Protein AF-X1HN90-F1 (afdb_monomer)

Mean predicted aligned error: 7.13 Å

Nearest PDB structures (foldseek):
  2c0s-assembly1_A  TM=8.284E-01  e=1.578E+00  Bacillus anthracis str. Ames
  6gfo-assembly1_F  TM=8.173E-01  e=2.853E+00  Thermosynechococcus vestitus BP-1
  6ghl-assembly1_F  TM=7.398E-01  e=2.501E+00  Thermosynechococcus vestitus BP-1
  8d06-assembly4_K  TM=5.968E-01  e=1.578E+00  synthetic construct
  5nfd-assembly2_B  TM=7.610E-01  e=8.172E+00  Homo sapiens

pLDDT: mean 85.75, std 7.76, range [55.12, 93.69]

Solvent-accessible surface area (backbone atoms only — not comparable to full-atom values): 4694 Å² total; per-residue (Å²): 110,77,68,56,55,53,52,48,53,53,35,48,54,52,24,53,50,34,26,73,75,59,34,74,88,29,70,69,15,49,69,32,43,55,58,33,51,51,52,49,52,58,47,47,74,76,40,65,90,72,51,68,51,66,36,67,40,30,33,24,46,90,89,38,79,79,43,80,49,90,51,72,92,80,22,62,30,33,59,56,53,76,108

Structure (mmCIF, N/CA/C/O backbone):
data_AF-X1HN90-F1
#
_entry.id   AF-X1HN90-F1
#
loop_
_atom_site.group_PDB
_atom_site.id
_atom_site.type_symbol
_atom_site.label_atom_id
_atom_site.label_alt_id
_atom_site.label_comp_id
_atom_site.label_asym_id
_atom_site.label_entity_id
_atom_site.label_seq_id
_atom_site.pdbx_PDB_ins_code
_atom_site.Cartn_x
_atom_site.Cartn_y
_atom_site.Cartn_z
_atom_site.occupancy
_atom_site.B_iso_or_equiv
_atom_site.auth_seq_id
_atom_site.auth_comp_id
_atom_site.auth_asym_id
_atom_site.auth_atom_id
_atom_site.pdbx_PDB_model_num
ATOM 1 N N . MET A 1 1 ? 4.150 -3.369 18.358 1.00 55.12 1 MET A N 1
ATOM 2 C CA . MET A 1 1 ? 3.554 -2.094 17.906 1.00 55.12 1 MET A CA 1
ATOM 3 C C . MET A 1 1 ? 4.602 -1.067 17.497 1.00 55.12 1 MET A C 1
ATOM 5 O O . MET A 1 1 ? 4.777 -0.903 16.300 1.00 55.12 1 MET A O 1
ATOM 9 N N . GLU A 1 2 ? 5.346 -0.420 18.408 1.00 58.44 2 GLU A N 1
ATOM 10 C CA . GLU A 1 2 ? 6.308 0.641 18.016 1.00 58.44 2 GLU A CA 1
ATOM 11 C C . GLU A 1 2 ? 7.444 0.121 17.106 1.00 58.44 2 GLU A C 1
ATOM 13 O O . GLU A 1 2 ? 7.806 0.755 16.116 1.00 58.44 2 GLU A O 1
ATOM 18 N N . ASN A 1 3 ? 7.927 -1.100 17.360 1.00 75.81 3 ASN A N 1
ATOM 19 C CA . ASN A 1 3 ? 8.952 -1.743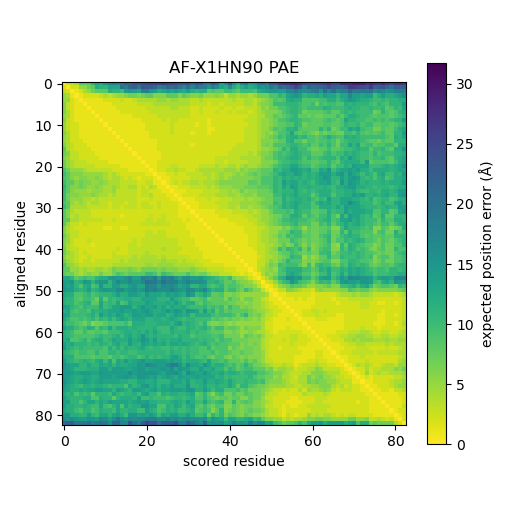 16.529 1.00 75.81 3 ASN A CA 1
ATOM 20 C C . ASN A 1 3 ? 8.459 -2.138 15.125 1.00 75.81 3 ASN A C 1
ATOM 22 O O . ASN A 1 3 ? 9.235 -2.075 14.173 1.00 75.81 3 ASN A O 1
ATOM 26 N 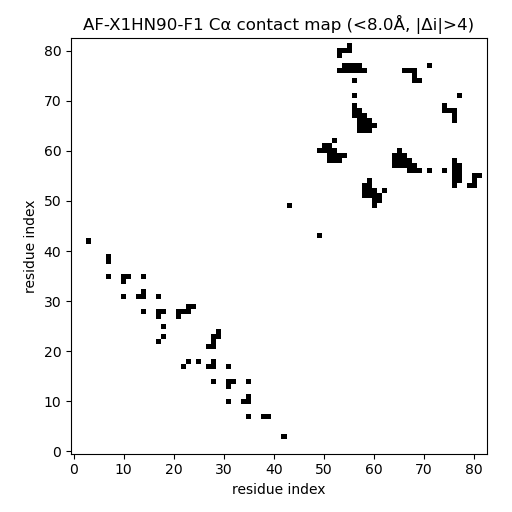N . ASP A 1 4 ? 7.184 -2.506 14.977 1.00 81.19 4 ASP A N 1
ATOM 27 C CA . ASP A 1 4 ? 6.637 -2.983 13.700 1.00 81.19 4 ASP A CA 1
ATOM 28 C C . ASP A 1 4 ? 6.451 -1.822 12.719 1.00 81.19 4 ASP A C 1
ATOM 30 O O . ASP A 1 4 ? 6.824 -1.920 11.549 1.00 81.19 4 ASP A O 1
ATOM 34 N N . LEU A 1 5 ? 5.963 -0.682 13.224 1.00 83.81 5 LEU A N 1
ATOM 35 C CA . LEU A 1 5 ? 5.833 0.551 12.451 1.00 83.81 5 LEU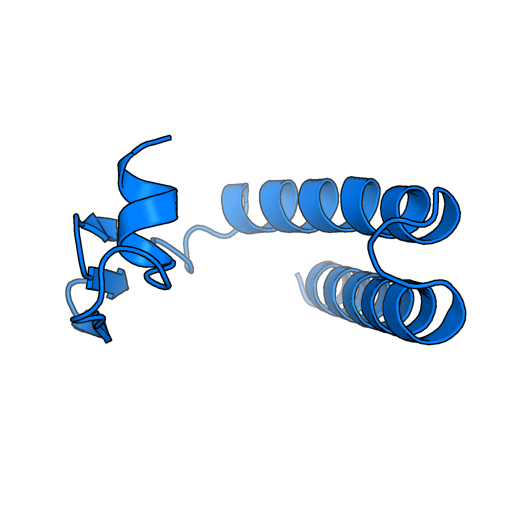 A CA 1
ATOM 36 C C . LEU A 1 5 ? 7.199 1.031 11.941 1.00 83.81 5 LEU A C 1
ATOM 38 O O . LEU A 1 5 ? 7.362 1.303 10.750 1.00 83.81 5 LEU A O 1
ATOM 42 N N . ILE A 1 6 ? 8.206 1.082 12.821 1.00 87.94 6 ILE A N 1
ATOM 43 C CA . ILE A 1 6 ? 9.574 1.481 12.457 1.00 87.94 6 ILE A CA 1
ATOM 44 C C . ILE A 1 6 ? 10.145 0.552 11.379 1.00 87.94 6 ILE A C 1
ATOM 46 O O . ILE A 1 6 ? 10.799 1.011 10.437 1.00 87.94 6 ILE A O 1
ATOM 50 N N . ASP A 1 7 ? 9.895 -0.751 11.480 1.00 88.81 7 ASP A N 1
ATOM 51 C CA . ASP A 1 7 ? 10.368 -1.724 10.501 1.00 88.81 7 ASP A CA 1
ATOM 52 C C . ASP A 1 7 ? 9.688 -1.587 9.134 1.00 88.81 7 ASP A C 1
ATOM 54 O O . ASP A 1 7 ? 10.354 -1.739 8.101 1.00 88.81 7 ASP A O 1
ATOM 58 N N . ILE A 1 8 ? 8.399 -1.245 9.100 1.00 89.12 8 ILE A N 1
ATOM 59 C CA . ILE A 1 8 ? 7.673 -0.941 7.859 1.00 89.12 8 ILE A CA 1
ATOM 60 C C . ILE A 1 8 ? 8.224 0.325 7.222 1.00 89.12 8 ILE A C 1
ATOM 62 O O . ILE A 1 8 ? 8.535 0.311 6.032 1.00 89.12 8 ILE A O 1
ATOM 66 N N . VAL A 1 9 ? 8.436 1.386 8.005 1.00 89.56 9 VAL A N 1
ATOM 67 C CA . VAL A 1 9 ? 9.014 2.646 7.517 1.00 89.56 9 VAL A CA 1
ATOM 68 C C . VAL A 1 9 ? 10.422 2.416 6.963 1.00 89.56 9 VAL A C 1
ATOM 70 O O . VAL A 1 9 ? 10.738 2.863 5.859 1.00 89.56 9 VAL A O 1
ATOM 73 N N . LYS A 1 10 ? 11.270 1.640 7.649 1.00 91.69 10 LYS A N 1
ATOM 74 C CA . LYS A 1 10 ? 12.593 1.257 7.122 1.00 91.69 10 LYS A CA 1
ATOM 75 C C . LYS A 1 10 ? 12.480 0.483 5.808 1.00 91.69 10 LYS A C 1
ATOM 77 O O . LYS A 1 10 ? 13.282 0.700 4.896 1.00 91.69 10 LYS A O 1
ATOM 82 N N . SER A 1 11 ? 11.512 -0.425 5.700 1.00 92.19 11 SER A N 1
ATOM 83 C CA . SER A 1 11 ? 11.270 -1.199 4.480 1.00 92.19 11 SER A CA 1
ATOM 84 C C . SER A 1 11 ? 10.765 -0.318 3.331 1.00 92.19 11 SER A C 1
ATOM 86 O O . SER A 1 11 ? 11.214 -0.489 2.196 1.00 92.19 11 SER A O 1
ATOM 88 N N . LEU A 1 12 ? 9.909 0.665 3.622 1.00 91.56 12 LEU A N 1
ATOM 89 C CA . LEU A 1 12 ? 9.454 1.677 2.670 1.00 91.56 12 LEU A CA 1
ATOM 90 C C . LEU A 1 12 ? 10.638 2.490 2.137 1.00 91.56 12 LEU A C 1
ATOM 92 O O . LEU A 1 12 ? 10.837 2.559 0.927 1.00 91.56 12 LEU A O 1
ATOM 96 N N . VAL A 1 13 ? 11.482 3.029 3.024 1.00 92.88 13 VAL A N 1
ATOM 97 C CA . VAL A 1 13 ? 12.665 3.819 2.634 1.00 92.88 13 VAL A CA 1
ATOM 98 C C . VAL A 1 13 ? 13.601 3.014 1.731 1.00 92.88 13 VAL A C 1
ATOM 100 O O . VAL A 1 13 ? 14.069 3.528 0.715 1.00 92.88 13 VAL A O 1
ATOM 103 N N . LYS A 1 14 ? 13.864 1.742 2.058 1.00 92.38 14 LYS A N 1
ATOM 104 C CA . LYS A 1 14 ? 14.689 0.858 1.215 1.00 92.38 14 LYS A CA 1
ATOM 105 C C . LYS A 1 14 ? 14.067 0.642 -0.165 1.00 92.38 14 LYS A C 1
ATOM 107 O O . LYS A 1 14 ? 14.783 0.679 -1.161 1.00 92.38 14 LYS A O 1
ATOM 112 N N . THR A 1 15 ? 12.751 0.463 -0.217 1.00 90.69 15 THR A N 1
ATOM 113 C CA . THR A 1 15 ? 12.001 0.268 -1.463 1.00 90.69 15 THR A CA 1
ATOM 114 C C . THR A 1 15 ? 12.070 1.506 -2.351 1.00 90.69 15 THR A C 1
ATOM 116 O O . THR A 1 15 ? 12.455 1.400 -3.513 1.00 90.69 15 THR A O 1
ATOM 119 N N . VAL A 1 16 ? 11.802 2.691 -1.794 1.00 89.38 16 VAL A N 1
ATOM 120 C CA . VAL A 1 16 ? 11.902 3.968 -2.520 1.00 89.38 16 VAL A CA 1
ATOM 121 C C . VAL A 1 16 ? 13.318 4.181 -3.051 1.00 89.38 16 VAL A C 1
ATOM 123 O O . VAL A 1 16 ? 13.485 4.476 -4.233 1.00 89.38 16 VAL A O 1
ATOM 126 N N . LYS A 1 17 ? 14.348 3.954 -2.225 1.00 92.44 17 LYS A N 1
ATOM 127 C CA . LYS A 1 17 ? 15.747 4.072 -2.663 1.00 92.44 17 LYS A CA 1
ATOM 128 C C . LYS A 1 17 ? 16.086 3.102 -3.793 1.00 92.44 17 LYS A C 1
ATOM 130 O O . LYS A 1 17 ? 16.734 3.499 -4.753 1.00 92.44 17 LYS A O 1
ATOM 135 N N . ALA A 1 18 ? 15.630 1.853 -3.722 1.00 90.94 18 ALA A N 1
ATOM 136 C CA . ALA A 1 18 ? 15.857 0.884 -4.790 1.00 90.94 18 ALA A CA 1
ATOM 137 C C . ALA A 1 18 ? 15.174 1.299 -6.103 1.00 90.94 18 ALA A C 1
ATOM 139 O O . ALA A 1 18 ? 15.780 1.185 -7.166 1.00 90.94 18 ALA A O 1
ATOM 140 N N . ILE A 1 19 ? 13.948 1.828 -6.039 1.00 91.38 19 ILE A N 1
ATOM 141 C CA . ILE A 1 19 ? 13.244 2.359 -7.214 1.00 91.38 19 ILE A CA 1
ATOM 142 C C . ILE A 1 19 ? 13.999 3.558 -7.800 1.00 91.38 19 ILE A C 1
ATOM 144 O O . ILE A 1 19 ? 14.183 3.618 -9.011 1.00 91.38 19 ILE A O 1
ATOM 148 N N . GLN A 1 20 ? 14.474 4.483 -6.963 1.00 89.44 20 GLN A N 1
ATOM 149 C CA . GLN A 1 20 ? 15.243 5.649 -7.410 1.00 89.44 20 GLN A CA 1
ATOM 150 C C . GLN A 1 20 ? 16.581 5.261 -8.053 1.00 89.44 20 GLN A C 1
ATOM 152 O O . GLN A 1 20 ? 16.975 5.861 -9.046 1.00 89.44 20 GLN A O 1
ATOM 157 N N . MET A 1 21 ? 17.278 4.263 -7.500 1.00 92.19 21 MET A N 1
ATOM 158 C CA . MET A 1 21 ? 18.592 3.836 -7.990 1.00 92.19 21 MET A CA 1
ATOM 159 C C . MET A 1 21 ? 18.515 3.002 -9.269 1.00 92.19 21 MET A C 1
ATOM 161 O O . MET A 1 21 ? 19.363 3.148 -10.142 1.00 92.19 21 MET A O 1
ATOM 165 N N . TYR A 1 22 ? 17.538 2.098 -9.359 1.00 91.25 22 TYR A N 1
ATOM 166 C CA . TYR A 1 22 ? 17.504 1.080 -10.413 1.00 91.25 22 TYR A CA 1
ATOM 1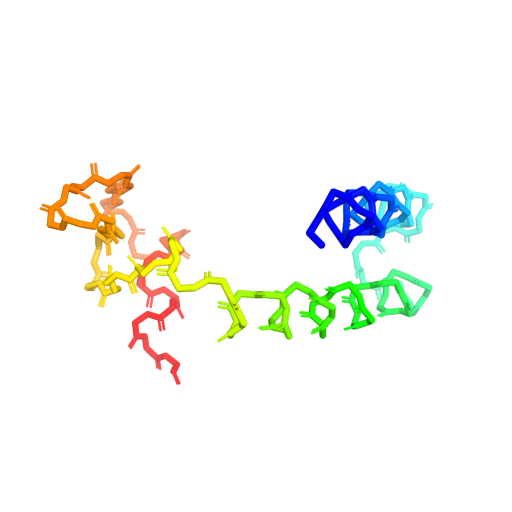67 C C . TYR A 1 22 ? 16.357 1.269 -11.413 1.00 91.25 22 TYR A C 1
ATOM 169 O O . TYR A 1 22 ? 16.375 0.667 -12.482 1.00 91.25 22 TYR A O 1
ATOM 177 N N . GLY A 1 23 ? 15.363 2.099 -11.092 1.00 88.12 23 GLY A N 1
ATOM 178 C CA . GLY A 1 23 ? 14.108 2.201 -11.831 1.00 88.12 23 GLY A CA 1
ATOM 179 C C . GLY A 1 23 ? 13.092 1.135 -11.406 1.00 88.12 23 GLY A C 1
ATOM 180 O O . GLY A 1 23 ? 13.442 0.023 -11.007 1.00 88.12 23 GLY A O 1
ATOM 181 N N . ILE A 1 24 ? 11.801 1.466 -11.509 1.00 86.88 24 ILE A N 1
ATOM 182 C CA . ILE A 1 24 ? 10.698 0.622 -11.011 1.00 86.88 24 ILE A CA 1
ATOM 183 C C . ILE A 1 24 ? 10.613 -0.753 -11.692 1.00 86.88 24 ILE A C 1
ATOM 185 O O . ILE A 1 24 ? 10.200 -1.729 -11.071 1.00 86.88 24 ILE A O 1
ATOM 189 N N . ASN A 1 25 ? 11.056 -0.847 -12.947 1.00 88.50 25 ASN A N 1
ATOM 190 C CA . ASN A 1 25 ? 11.013 -2.082 -13.731 1.00 88.50 25 ASN A CA 1
ATOM 191 C C . ASN A 1 25 ? 12.228 -2.993 -13.490 1.00 88.50 25 ASN A C 1
ATOM 193 O O . ASN A 1 25 ? 12.282 -4.099 -14.027 1.00 88.50 25 ASN A O 1
ATOM 197 N N . HIS A 1 26 ? 13.215 -2.553 -12.704 1.00 90.81 26 HIS A N 1
ATOM 198 C CA . HIS A 1 26 ? 14.423 -3.333 -12.472 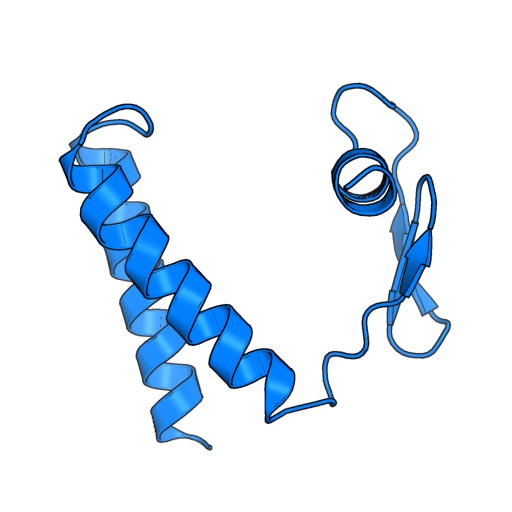1.00 90.81 26 HIS A CA 1
ATOM 199 C C . HIS A 1 26 ? 14.176 -4.460 -11.452 1.00 90.81 26 HIS A C 1
ATOM 201 O O . HIS A 1 26 ? 13.541 -4.218 -10.420 1.00 90.81 26 HIS A O 1
ATOM 207 N N . PRO A 1 27 ? 14.725 -5.677 -11.654 1.00 88.88 27 PRO A N 1
ATOM 208 C CA . PRO A 1 27 ? 14.550 -6.801 -10.727 1.00 88.88 27 PRO A CA 1
ATOM 209 C C . PRO A 1 27 ? 14.907 -6.467 -9.273 1.00 88.88 27 PRO A C 1
ATOM 211 O O . PRO A 1 27 ? 14.220 -6.891 -8.346 1.00 88.88 27 PRO A O 1
ATOM 214 N N . SER A 1 28 ? 15.938 -5.640 -9.068 1.00 84.00 28 SER A N 1
ATOM 215 C CA . SER A 1 28 ? 16.311 -5.153 -7.736 1.00 84.00 28 SER A CA 1
ATOM 216 C C . SER A 1 28 ? 15.174 -4.400 -7.050 1.00 84.00 28 SER A C 1
ATOM 218 O O . SER A 1 28 ? 14.938 -4.656 -5.879 1.00 84.00 28 SER A O 1
ATOM 220 N N . ALA A 1 29 ? 14.434 -3.530 -7.748 1.00 86.06 29 ALA A N 1
ATOM 221 C CA . ALA A 1 29 ? 13.295 -2.824 -7.158 1.00 86.06 29 ALA A CA 1
ATOM 222 C C . ALA A 1 29 ? 12.206 -3.814 -6.713 1.00 86.06 29 ALA A C 1
ATOM 224 O O . ALA A 1 29 ? 11.721 -3.734 -5.584 1.00 86.06 29 ALA A O 1
ATOM 225 N N . LYS A 1 30 ? 11.910 -4.828 -7.539 1.00 87.25 30 LYS A N 1
ATOM 226 C CA . LYS A 1 30 ? 10.957 -5.898 -7.200 1.00 87.25 30 LYS A CA 1
ATOM 227 C C . LYS A 1 30 ? 11.351 -6.657 -5.925 1.00 87.25 30 LYS A C 1
ATOM 229 O O . LYS A 1 30 ? 10.477 -6.952 -5.109 1.00 87.25 30 LYS A O 1
ATOM 234 N N . ASN A 1 31 ? 12.647 -6.902 -5.718 1.00 90.56 31 ASN A N 1
ATOM 235 C CA . ASN A 1 31 ? 13.169 -7.577 -4.523 1.00 90.56 31 ASN A CA 1
ATOM 236 C C . ASN A 1 31 ? 12.958 -6.784 -3.222 1.00 90.56 31 ASN A C 1
ATOM 238 O O . ASN A 1 31 ? 12.980 -7.385 -2.153 1.00 90.56 31 ASN A O 1
ATOM 242 N N . PHE A 1 32 ? 12.730 -5.468 -3.290 1.00 89.38 32 PHE A N 1
ATOM 243 C CA . PHE A 1 32 ? 12.365 -4.653 -2.124 1.00 89.38 32 PHE A CA 1
ATOM 244 C C . PHE A 1 32 ? 10.854 -4.421 -2.026 1.00 89.38 32 PHE A C 1
ATOM 246 O O . PHE A 1 32 ? 10.299 -4.519 -0.931 1.00 89.38 32 PHE A O 1
ATOM 253 N N . CYS A 1 33 ? 10.176 -4.204 -3.159 1.00 85.31 33 CYS A N 1
ATOM 254 C CA . CYS A 1 33 ? 8.730 -3.989 -3.206 1.00 85.31 33 CYS A CA 1
ATOM 255 C C . CYS A 1 33 ? 7.949 -5.176 -2.632 1.00 85.31 33 CYS A C 1
ATOM 257 O O . CYS A 1 33 ? 7.083 -4.982 -1.785 1.00 85.31 33 CYS A O 1
ATOM 259 N N . VAL A 1 34 ? 8.249 -6.409 -3.061 1.00 88.12 34 VAL A N 1
ATOM 260 C CA . VAL A 1 34 ? 7.468 -7.591 -2.650 1.00 88.12 34 VAL A CA 1
ATOM 261 C C . VAL A 1 34 ? 7.531 -7.821 -1.129 1.00 88.12 34 VAL A C 1
ATOM 263 O O . VAL A 1 34 ? 6.470 -7.933 -0.510 1.00 88.12 34 VAL A O 1
ATOM 266 N N . PRO A 1 35 ? 8.715 -7.830 -0.480 1.00 88.94 35 PRO A N 1
ATOM 267 C CA . PRO A 1 35 ? 8.788 -7.937 0.977 1.00 88.94 35 PRO A CA 1
ATOM 268 C C . PRO A 1 35 ? 8.137 -6.764 1.712 1.00 88.94 35 PRO A C 1
ATOM 270 O O . PRO A 1 35 ? 7.520 -6.980 2.755 1.00 88.94 35 PRO A O 1
ATOM 273 N N . PHE A 1 36 ? 8.260 -5.540 1.186 1.00 89.88 36 PHE A N 1
ATOM 274 C CA . PHE A 1 36 ? 7.609 -4.367 1.768 1.00 89.88 36 PHE A CA 1
ATOM 275 C C . PHE A 1 36 ? 6.087 -4.515 1.766 1.00 89.88 36 PHE A C 1
ATOM 277 O O . PHE A 1 36 ? 5.479 -4.393 2.827 1.00 89.88 36 PHE A O 1
ATOM 284 N N . TYR A 1 37 ? 5.486 -4.843 0.619 1.00 86.56 37 TYR A N 1
ATOM 285 C CA . TYR A 1 37 ? 4.040 -5.028 0.524 1.00 86.56 37 TYR A CA 1
ATOM 286 C C . TYR A 1 37 ? 3.555 -6.139 1.446 1.00 86.56 37 TYR A C 1
ATOM 288 O O . TYR A 1 37 ? 2.584 -5.933 2.162 1.00 86.56 37 TYR A O 1
ATOM 296 N N . LYS A 1 38 ? 4.269 -7.270 1.520 1.00 87.44 38 LYS A N 1
ATOM 297 C CA . LYS A 1 38 ? 3.921 -8.340 2.463 1.00 87.44 38 LYS A CA 1
ATOM 298 C C . LYS A 1 38 ? 3.917 -7.840 3.912 1.00 87.44 38 LYS A C 1
ATOM 300 O O . LYS A 1 38 ? 2.947 -8.072 4.624 1.00 87.44 38 LYS A O 1
ATOM 305 N N . LYS A 1 39 ? 4.975 -7.142 4.345 1.00 87.69 39 LYS A N 1
ATOM 306 C CA . LYS A 1 39 ? 5.057 -6.585 5.708 1.00 87.69 39 LYS A CA 1
ATOM 307 C C . LYS A 1 39 ? 3.940 -5.586 5.988 1.00 87.69 39 LYS A C 1
ATOM 309 O O . LYS A 1 39 ? 3.355 -5.627 7.063 1.00 87.69 39 LYS A O 1
ATOM 314 N N . LEU A 1 40 ? 3.652 -4.711 5.029 1.00 85.94 40 LEU A N 1
ATOM 315 C CA . LEU A 1 40 ? 2.579 -3.734 5.147 1.00 85.94 40 LEU A CA 1
ATOM 316 C C . LEU A 1 40 ? 1.221 -4.435 5.271 1.00 85.94 40 LEU A C 1
ATOM 318 O O . LEU A 1 40 ? 0.481 -4.148 6.200 1.00 85.94 40 LEU A O 1
ATOM 322 N N . THR A 1 41 ? 0.919 -5.405 4.407 1.00 83.12 41 THR A N 1
ATOM 323 C CA . THR A 1 41 ? -0.328 -6.180 4.477 1.00 83.12 41 THR A CA 1
ATOM 324 C C . THR A 1 41 ? -0.470 -6.923 5.804 1.00 83.12 41 THR A C 1
ATOM 326 O O . THR A 1 41 ? -1.537 -6.879 6.410 1.00 83.12 41 THR A O 1
ATOM 329 N N . ASP A 1 42 ? 0.589 -7.586 6.274 1.00 84.75 42 ASP A N 1
ATOM 330 C CA . ASP A 1 42 ? 0.569 -8.312 7.548 1.00 84.75 42 ASP A CA 1
ATOM 331 C C . ASP A 1 42 ? 0.360 -7.350 8.734 1.00 84.75 42 ASP A C 1
ATOM 333 O O . ASP A 1 42 ? -0.345 -7.680 9.686 1.00 84.75 42 ASP A O 1
ATOM 337 N N . PHE A 1 43 ? 0.922 -6.141 8.675 1.00 85.00 43 PHE A N 1
ATOM 338 C CA . PHE A 1 43 ? 0.697 -5.114 9.690 1.00 85.00 43 PHE A CA 1
ATOM 339 C C . PHE A 1 43 ? -0.738 -4.600 9.687 1.00 85.00 43 PHE A C 1
ATOM 341 O O . PHE A 1 43 ? -1.357 -4.558 10.744 1.00 85.00 43 PHE A O 1
ATOM 348 N N . LEU A 1 44 ? -1.284 -4.268 8.518 1.00 81.00 44 LEU A N 1
ATOM 349 C CA . LEU A 1 44 ? -2.649 -3.753 8.394 1.00 81.00 44 LEU A CA 1
ATOM 350 C C . LEU A 1 44 ? -3.692 -4.784 8.850 1.00 81.00 44 LEU A C 1
ATOM 352 O O . LEU A 1 44 ? -4.637 -4.432 9.542 1.00 81.00 44 LEU A O 1
ATOM 356 N N . LYS A 1 45 ? -3.478 -6.078 8.568 1.00 79.44 45 LYS A N 1
ATOM 357 C CA . LYS A 1 45 ? -4.348 -7.159 9.070 1.00 79.44 45 LYS A CA 1
ATOM 358 C C . LYS A 1 45 ? -4.407 -7.240 10.596 1.00 79.44 45 LYS A C 1
ATOM 360 O O . LYS A 1 45 ? -5.432 -7.629 11.142 1.00 79.44 45 LYS A O 1
ATOM 365 N N . ASN A 1 46 ? -3.302 -6.923 11.267 1.00 81.38 46 ASN A N 1
ATOM 366 C CA . ASN A 1 46 ? -3.189 -7.011 12.723 1.00 81.38 46 ASN A CA 1
ATOM 367 C C . ASN A 1 46 ? -3.502 -5.683 13.431 1.00 81.38 46 ASN A C 1
ATOM 369 O O . ASN A 1 46 ? -3.587 -5.665 14.655 1.00 81.38 46 ASN A O 1
ATOM 373 N N . ASN A 1 47 ? -3.664 -4.589 12.681 1.00 79.94 47 ASN A N 1
ATOM 374 C CA . ASN A 1 47 ? -3.958 -3.253 13.195 1.00 79.94 47 ASN A CA 1
ATOM 375 C C . ASN A 1 47 ? -5.152 -2.677 12.409 1.00 79.94 47 ASN A C 1
ATOM 377 O O . ASN A 1 47 ? -4.953 -1.883 11.488 1.00 79.94 47 ASN A O 1
ATOM 381 N N . PRO A 1 48 ? -6.391 -3.079 12.754 1.00 66.38 48 PRO A N 1
ATOM 382 C CA . PRO A 1 48 ? -7.606 -2.693 12.031 1.00 66.38 48 PRO A CA 1
ATOM 383 C C . PRO A 1 48 ? -7.968 -1.208 12.178 1.00 66.38 48 PRO A C 1
ATOM 385 O O . PRO A 1 48 ? -8.968 -0.768 11.631 1.00 66.38 48 PRO A O 1
ATOM 388 N N . GLU A 1 49 ? -7.146 -0.410 12.868 1.00 70.50 49 GLU A N 1
ATOM 389 C CA . GLU A 1 49 ? -7.251 1.055 12.884 1.00 70.50 49 GLU A CA 1
ATOM 390 C C . GLU A 1 49 ? -7.172 1.664 11.475 1.00 70.50 49 GLU A C 1
ATOM 392 O O . GLU A 1 49 ? -7.559 2.811 11.295 1.00 70.50 49 GLU A O 1
ATOM 397 N N . LEU A 1 50 ? -6.710 0.907 10.473 1.00 69.56 50 LEU A N 1
ATOM 398 C CA . LEU A 1 50 ? -6.695 1.278 9.059 1.00 69.56 50 LEU A CA 1
ATOM 399 C C . LEU A 1 50 ? -7.791 0.527 8.273 1.00 69.56 50 LEU A C 1
ATOM 401 O O . LEU A 1 50 ? -7.512 -0.163 7.292 1.00 69.56 50 LEU A O 1
ATOM 405 N N . ASP A 1 51 ? -9.038 0.629 8.735 1.00 72.12 51 ASP A N 1
ATOM 406 C CA . ASP A 1 51 ? -10.214 0.123 8.021 1.00 72.12 51 ASP A CA 1
ATOM 407 C C . ASP A 1 51 ? -10.548 1.051 6.845 1.00 72.12 51 ASP A C 1
ATOM 409 O O . ASP A 1 51 ? -11.084 2.147 7.025 1.00 72.12 51 ASP A O 1
ATOM 413 N N . LEU A 1 52 ? -10.130 0.650 5.643 1.00 83.25 52 LEU A N 1
ATOM 414 C CA . LEU A 1 52 ? -10.361 1.410 4.420 1.00 83.25 52 LEU A CA 1
ATOM 415 C C . LEU A 1 52 ? -11.534 0.815 3.649 1.00 83.25 52 LEU A C 1
ATOM 417 O O . LEU A 1 52 ? -11.438 -0.295 3.121 1.00 83.25 52 LEU A O 1
ATOM 421 N N . GLN A 1 53 ? -12.597 1.595 3.495 1.00 84.38 53 GLN A N 1
ATOM 422 C CA . GLN A 1 53 ? -13.665 1.283 2.556 1.00 84.38 53 GLN A CA 1
ATOM 423 C C . GLN A 1 53 ? -13.287 1.820 1.175 1.00 84.38 53 GLN A C 1
ATOM 425 O O . GLN A 1 53 ? -13.042 3.012 0.986 1.00 84.38 53 GLN A O 1
ATOM 430 N N . ILE A 1 54 ? -13.218 0.912 0.202 1.00 88.00 54 ILE A N 1
ATOM 431 C CA . ILE A 1 54 ? -12.898 1.237 -1.187 1.00 88.00 54 ILE A CA 1
ATOM 432 C C . ILE A 1 54 ? -14.194 1.293 -1.987 1.00 88.00 54 ILE A C 1
ATOM 434 O O . ILE A 1 54 ? -14.867 0.279 -2.170 1.00 88.00 54 ILE A O 1
ATOM 438 N N . GLU A 1 55 ? -14.512 2.469 -2.513 1.00 90.06 55 GLU A N 1
ATOM 439 C CA . GLU A 1 55 ?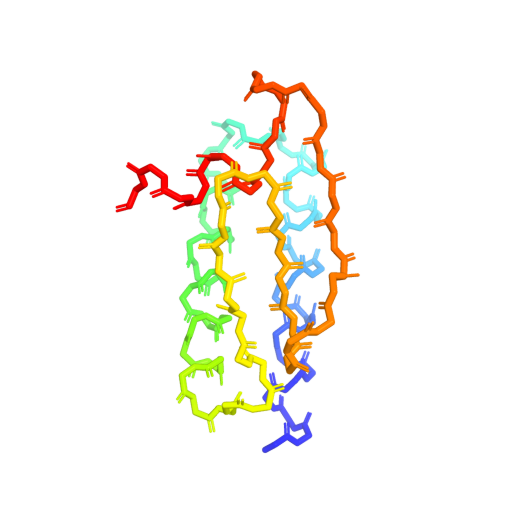 -15.579 2.665 -3.487 1.00 90.06 55 GLU A CA 1
ATOM 440 C C . GLU A 1 55 ? -14.999 2.986 -4.865 1.00 90.06 55 GLU A C 1
ATOM 442 O O . GLU A 1 55 ? -13.800 3.203 -5.033 1.00 90.06 55 GLU A O 1
ATOM 447 N N . GLN A 1 56 ? -15.863 3.029 -5.882 1.00 90.56 56 GLN A N 1
ATOM 448 C CA . GLN A 1 56 ? -15.444 3.165 -7.276 1.00 90.56 56 GLN A CA 1
ATOM 449 C C . GLN A 1 56 ? -14.518 4.372 -7.529 1.00 90.56 56 GLN A C 1
ATOM 451 O O . GLN A 1 56 ? -13.637 4.283 -8.382 1.00 90.56 56 GLN A O 1
ATOM 456 N N . PHE A 1 57 ? -14.704 5.478 -6.803 1.00 93.69 57 PHE A N 1
ATOM 457 C CA . PHE A 1 57 ? -13.927 6.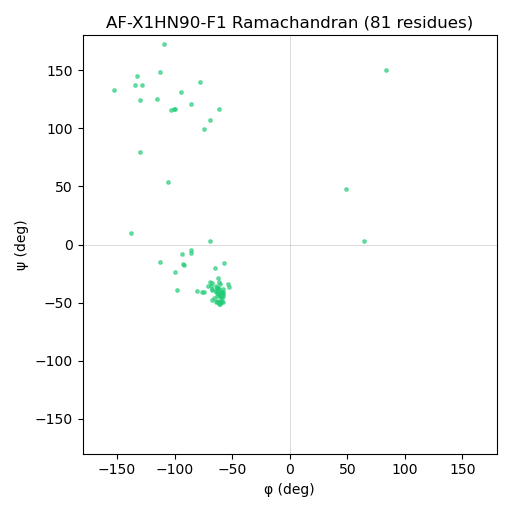717 -6.948 1.00 93.69 57 PHE A CA 1
ATOM 458 C C . PHE A 1 57 ? -13.538 7.360 -5.609 1.00 93.69 57 PHE A C 1
ATOM 460 O O . PHE A 1 57 ? -13.026 8.480 -5.586 1.00 93.69 57 PHE A O 1
ATOM 467 N N . PHE A 1 58 ? -13.763 6.647 -4.504 1.00 93.12 58 PHE A N 1
ATOM 468 C CA . PHE A 1 58 ? -13.524 7.145 -3.155 1.00 93.12 58 PHE A CA 1
ATOM 469 C C . PHE A 1 58 ? -12.763 6.113 -2.331 1.00 93.12 58 PHE A C 1
ATOM 471 O O . PHE A 1 58 ? -12.971 4.907 -2.470 1.00 93.12 58 PHE A O 1
ATOM 478 N N . ILE A 1 59 ? -11.895 6.602 -1.454 1.00 89.31 59 ILE A N 1
ATOM 479 C CA . ILE A 1 59 ? -11.346 5.826 -0.344 1.00 89.31 59 ILE A CA 1
ATOM 480 C C . ILE A 1 59 ? -11.844 6.488 0.927 1.00 89.31 59 ILE A C 1
ATOM 482 O O . ILE A 1 59 ? -11.640 7.690 1.119 1.00 89.31 59 ILE A O 1
ATOM 486 N N . LEU A 1 60 ? -12.488 5.695 1.773 1.00 90.75 60 LEU A N 1
ATOM 487 C CA . LEU A 1 60 ? -13.028 6.143 3.038 1.00 90.75 60 LEU A CA 1
ATOM 488 C C . LEU A 1 60 ? -12.274 5.492 4.193 1.00 90.75 60 LEU A C 1
ATOM 490 O O . LEU A 1 60 ? -11.826 4.351 4.089 1.00 90.75 60 LEU A O 1
ATOM 494 N N . HIS A 1 61 ? -12.168 6.217 5.298 1.00 87.31 61 HIS A N 1
ATOM 495 C CA . HIS A 1 61 ? -11.733 5.704 6.592 1.00 87.31 61 HIS A CA 1
ATOM 496 C C . HIS A 1 61 ? -12.751 6.158 7.630 1.00 87.31 61 HIS A C 1
ATOM 498 O O . HIS A 1 61 ? -13.038 7.348 7.705 1.00 87.31 61 HIS A O 1
ATOM 504 N N . ALA A 1 62 ? -13.336 5.217 8.377 1.00 86.62 62 ALA A N 1
ATOM 505 C CA . ALA A 1 62 ? -14.403 5.511 9.341 1.00 86.62 62 ALA A CA 1
ATOM 506 C C . ALA A 1 62 ? -15.537 6.393 8.755 1.00 86.62 62 ALA A C 1
ATOM 508 O O . ALA A 1 62 ? -15.926 7.391 9.354 1.00 86.62 62 ALA A O 1
ATOM 509 N N . ASP A 1 63 ? -16.029 6.031 7.563 1.00 87.12 63 ASP A N 1
ATOM 510 C CA . ASP A 1 63 ? -17.054 6.752 6.783 1.00 87.12 63 ASP A CA 1
ATOM 511 C C . ASP A 1 63 ? -16.664 8.162 6.282 1.00 87.12 63 ASP A C 1
ATOM 513 O O . ASP A 1 63 ? -17.456 8.826 5.611 1.00 87.12 63 ASP A O 1
ATOM 517 N N . GLU A 1 64 ? -15.433 8.621 6.524 1.00 90.56 64 GLU A N 1
ATOM 518 C CA . GLU A 1 64 ? -14.926 9.893 6.005 1.00 90.56 64 GLU A CA 1
ATOM 519 C C . GLU A 1 64 ? -14.160 9.693 4.695 1.00 90.56 64 GLU A C 1
ATOM 521 O O . GLU A 1 64 ? -13.268 8.850 4.603 1.00 90.56 64 GLU A O 1
ATOM 526 N N . ILE A 1 65 ? -14.467 10.501 3.674 1.00 91.56 65 ILE A N 1
ATOM 527 C CA . ILE A 1 65 ? -13.723 10.497 2.407 1.00 91.56 65 ILE A CA 1
ATOM 528 C C . ILE A 1 65 ? -12.328 11.078 2.657 1.00 91.56 65 ILE A C 1
ATOM 530 O O . ILE A 1 65 ? -12.163 12.289 2.800 1.00 91.56 65 ILE A O 1
ATOM 534 N N . ILE A 1 66 ? -11.316 10.212 2.654 1.00 93.06 66 ILE A N 1
ATOM 535 C CA . ILE A 1 66 ? -9.908 10.616 2.771 1.00 93.06 66 ILE A CA 1
ATOM 536 C C . ILE A 1 66 ? -9.245 10.816 1.405 1.00 93.06 66 ILE A C 1
ATOM 538 O O . ILE A 1 66 ? -8.189 11.444 1.318 1.00 93.06 66 ILE A O 1
ATOM 542 N N . HIS A 1 67 ? -9.851 10.288 0.335 1.00 90.69 67 HIS A N 1
ATOM 543 C CA . HIS A 1 67 ? -9.383 10.463 -1.040 1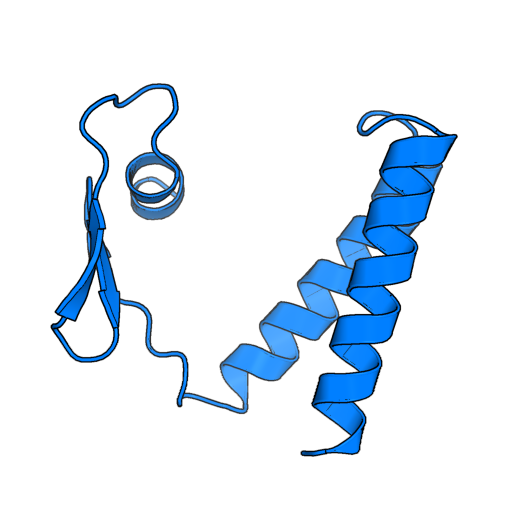.00 90.69 67 HIS A CA 1
ATOM 544 C C . HIS A 1 67 ? -10.542 10.371 -2.038 1.00 90.69 67 HIS A C 1
ATOM 546 O O . HIS A 1 67 ? -11.335 9.432 -1.982 1.00 90.69 67 HIS A O 1
ATOM 552 N N . GLU A 1 68 ? -10.610 11.320 -2.972 1.00 93.25 68 GLU A N 1
ATOM 553 C CA . GLU A 1 68 ? -11.600 11.383 -4.057 1.00 93.25 68 GLU A CA 1
ATOM 554 C C . GLU A 1 68 ? -10.882 11.564 -5.396 1.00 93.25 68 GLU A C 1
ATOM 556 O O . GLU A 1 68 ? -9.973 12.389 -5.525 1.00 93.25 68 GLU A O 1
ATOM 561 N N . GLU A 1 69 ? -11.326 10.837 -6.423 1.00 93.38 69 GLU A N 1
ATOM 562 C CA . GLU A 1 69 ? -10.753 10.931 -7.763 1.00 93.38 69 GLU A CA 1
ATOM 563 C C . GLU A 1 69 ? -11.820 11.020 -8.848 1.00 93.38 69 GLU A C 1
ATOM 565 O O . GLU A 1 69 ? -12.795 10.280 -8.863 1.00 93.38 69 GLU A O 1
ATOM 570 N N . LYS A 1 70 ? -11.599 11.909 -9.819 1.00 88.62 70 LYS A N 1
ATOM 571 C CA . LYS A 1 70 ? -12.545 12.152 -10.921 1.00 88.62 70 LYS A CA 1
ATOM 572 C C . LYS A 1 70 ? -12.157 11.437 -12.211 1.00 88.62 70 LYS A C 1
ATOM 574 O O . LYS A 1 70 ? -13.006 11.180 -13.061 1.00 88.62 70 LYS A O 1
ATOM 579 N N . GLU A 1 71 ? -10.875 11.118 -12.371 1.00 91.25 71 GLU A N 1
ATOM 580 C CA . GLU A 1 71 ? -10.343 10.502 -13.582 1.00 91.25 71 GLU A CA 1
ATOM 581 C C . GLU A 1 71 ? -10.092 9.009 -13.395 1.00 91.25 71 GLU A C 1
ATOM 583 O O . GLU A 1 71 ? -9.220 8.583 -12.643 1.00 91.25 71 GLU A O 1
ATOM 588 N N . LYS A 1 72 ? -10.827 8.198 -14.152 1.00 85.81 72 LYS A N 1
ATOM 589 C CA . LYS A 1 72 ? -10.778 6.734 -14.077 1.00 85.81 72 LYS A CA 1
ATOM 590 C C . LYS A 1 72 ? -9.390 6.136 -14.338 1.00 85.81 72 LYS A C 1
ATOM 592 O O . LYS A 1 72 ? -9.010 5.169 -13.684 1.00 85.81 72 LYS A O 1
ATOM 597 N N . GLU A 1 73 ? -8.648 6.670 -15.308 1.00 86.06 73 GLU A N 1
ATOM 598 C CA . GLU A 1 73 ? -7.383 6.066 -15.760 1.00 86.06 73 GLU A CA 1
ATOM 599 C C . GLU A 1 73 ? -6.259 6.200 -14.726 1.00 86.06 73 GLU A C 1
ATOM 601 O O . GLU A 1 73 ? -5.451 5.281 -14.546 1.00 86.06 73 GLU A O 1
ATOM 606 N N . SER A 1 74 ? -6.225 7.321 -14.010 1.00 85.06 74 SER A N 1
ATOM 607 C CA . SER A 1 74 ? -5.264 7.594 -12.942 1.00 85.06 74 SER A CA 1
ATOM 608 C C . SER A 1 74 ? -5.774 7.175 -11.562 1.00 85.06 74 SER A C 1
ATOM 610 O O . SER A 1 74 ? -4.947 6.985 -10.672 1.00 85.06 74 SER A O 1
ATOM 612 N N . SER A 1 75 ? -7.086 6.959 -11.404 1.00 86.62 75 SER A N 1
ATOM 613 C CA . SER A 1 75 ? -7.707 6.719 -10.103 1.00 86.62 75 SER A CA 1
ATOM 614 C C . SER A 1 75 ? -7.182 5.467 -9.403 1.00 86.62 75 SER A C 1
ATOM 616 O O . SER A 1 75 ? -7.358 4.336 -9.869 1.00 86.62 75 SER A O 1
ATOM 618 N N . ILE A 1 76 ? -6.553 5.667 -8.246 1.00 86.19 76 ILE A N 1
ATOM 619 C CA . ILE A 1 76 ? -6.163 4.592 -7.343 1.00 86.19 76 ILE A CA 1
ATOM 620 C C . ILE A 1 76 ? -7.385 3.907 -6.723 1.00 86.19 76 ILE A C 1
ATOM 622 O O . ILE A 1 76 ? -7.395 2.680 -6.658 1.00 86.19 76 ILE A O 1
ATOM 626 N N . ALA A 1 77 ? -8.435 4.653 -6.364 1.00 85.00 77 ALA A N 1
ATOM 627 C CA . ALA A 1 77 ? -9.683 4.097 -5.838 1.00 85.00 77 ALA A CA 1
ATOM 628 C C . ALA A 1 77 ? -10.327 3.146 -6.857 1.00 85.00 77 ALA A C 1
ATOM 630 O O . ALA A 1 77 ? -10.565 1.976 -6.561 1.00 85.00 77 ALA A O 1
ATOM 631 N N . PHE A 1 78 ? -10.458 3.589 -8.112 1.00 84.75 78 PHE A N 1
ATOM 632 C CA . PHE A 1 78 ? -10.986 2.774 -9.204 1.00 84.75 78 PHE A CA 1
ATOM 633 C C . PHE A 1 78 ? -10.124 1.534 -9.474 1.00 84.75 78 PHE A C 1
ATOM 635 O O . PHE A 1 78 ? -10.638 0.453 -9.772 1.00 84.75 78 PHE A O 1
ATOM 642 N N . ARG A 1 79 ? -8.794 1.670 -9.375 1.00 86.06 79 ARG A N 1
ATOM 643 C CA . ARG A 1 79 ? -7.852 0.553 -9.537 1.00 86.06 79 ARG A CA 1
ATOM 644 C C . ARG A 1 79 ? -7.954 -0.482 -8.424 1.00 86.06 79 ARG A C 1
ATOM 646 O O . ARG A 1 79 ? -7.714 -1.653 -8.709 1.00 86.06 79 ARG A O 1
ATOM 653 N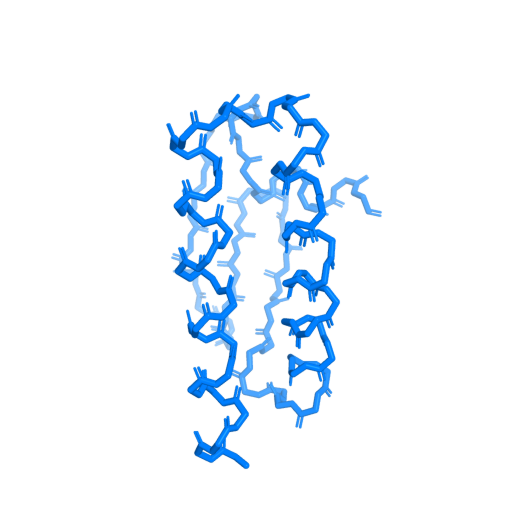 N . LEU A 1 80 ? -8.265 -0.060 -7.204 1.00 83.44 80 LEU A N 1
ATOM 654 C CA . LEU A 1 80 ? -8.441 -0.938 -6.053 1.00 83.44 80 LEU A CA 1
ATOM 655 C C . LEU A 1 80 ? -9.833 -1.584 -6.047 1.00 83.44 80 LEU A C 1
ATOM 657 O O . LEU A 1 80 ? -9.916 -2.775 -5.805 1.00 83.44 80 LEU A O 1
ATOM 661 N N . PHE A 1 81 ? -10.892 -0.850 -6.403 1.00 83.56 81 PHE A N 1
ATOM 662 C CA . PHE A 1 81 ? -12.275 -1.352 -6.443 1.00 83.56 81 PHE A CA 1
ATOM 663 C C . PHE A 1 81 ? -12.485 -2.511 -7.433 1.00 83.56 81 PHE A C 1
ATOM 665 O O . PHE A 1 81 ? -13.333 -3.374 -7.232 1.00 83.56 81 PHE A O 1
ATOM 672 N N . ARG A 1 82 ? -11.740 -2.511 -8.544 1.00 79.94 82 ARG A N 1
ATOM 673 C CA . ARG A 1 82 ? -11.885 -3.499 -9.627 1.00 79.94 82 ARG A CA 1
ATOM 674 C C . ARG A 1 82 ? -11.098 -4.804 -9.433 1.00 79.94 82 ARG A C 1
ATOM 676 O O . ARG A 1 82 ? -11.217 -5.672 -10.295 1.00 79.94 82 ARG A O 1
ATOM 683 N N . ASN A 1 83 ? -10.249 -4.899 -8.408 1.00 56.38 83 ASN A N 1
ATOM 684 C CA . ASN A 1 83 ? -9.401 -6.066 -8.119 1.00 56.38 83 ASN A CA 1
ATOM 685 C C . ASN A 1 83 ? -9.891 -6.790 -6.867 1.00 56.38 83 ASN A C 1
ATOM 687 O O . ASN A 1 83 ? -9.721 -8.028 -6.829 1.00 56.38 83 ASN A O 1
#

Sequence (83 aa):
MENDLIDIVKSLVKTVKAIQMYGINHPSAKNFCVPFYKKLTDFLKNNPELDLQIEQFFILHADEIIHEEKEKESSIAFRLFRN

Foldseek 3Di:
DVVLVVVLVVLVVCLVVQCVVQNCPDVSSVVSVVVSVVSVVVVCVVPVQAVWDQDLAFTDHPNHTPGGDDDCVPGPSNVVVVD

Radius of gyration: 14.91 Å; Cα contacts (8 Å, |Δi|>4): 81; chains: 1; bounding box: 36×20×34 Å

Organism: NCBI:txid412755

Secondary structure (DSSP, 8-state):
-HHHHHHHHHHHHHHHHHHHHH-TTSHHHHHHHHHHHHHHHHHHHH-GGG-EEE-SSEEEETTEEEEE---TTT-HHHHHHT-